Protein AF-A0A812RRJ7-F1 (afdb_monomer_lite)

Foldseek 3Di:
DDWDWDQDPQRKIKIKDADPVVRDIDIDIHHDDPPPDDPVNVVVVVVVCVVCVVVVVVVVVVVCVVVVD

Radius of gyration: 17.76 Å; chains: 1; bounding box: 45×23×39 Å

Secondary structure (DSSP, 8-state):
-EEEEEE-TT-PEEEEEE-TTT--EEEEEE---TTSS-HHHHHHHHHHHHHHHHHHHHHHHHHHHHH--

pLDDT: mean 84.66, std 9.52, range [45.06, 94.38]

Organism: Symbiodinium pilosum (NCBI:txid2952)

Structure (mmCIF, N/CA/C/O backbone):
data_AF-A0A812RRJ7-F1
#
_entry.id   AF-A0A812RRJ7-F1
#
loop_
_atom_site.group_PDB
_atom_site.id
_atom_site.type_symbol
_atom_site.label_atom_id
_atom_site.label_alt_id
_atom_site.label_comp_id
_atom_site.label_asym_id
_atom_site.label_entity_id
_atom_site.label_seq_id
_atom_site.pdbx_PDB_ins_code
_atom_site.Cartn_x
_atom_site.Cartn_y
_atom_site.Cartn_z
_atom_site.occupancy
_atom_site.B_iso_or_equiv
_atom_site.auth_seq_id
_atom_site.auth_comp_id
_atom_site.auth_asym_id
_atom_site.auth_atom_id
_atom_site.pdbx_PDB_model_num
ATOM 1 N N . ILE A 1 1 ? 11.592 -9.087 11.432 1.00 84.31 1 ILE A N 1
ATOM 2 C CA . ILE A 1 1 ? 10.304 -8.374 11.289 1.00 84.31 1 ILE A CA 1
ATOM 3 C C . ILE A 1 1 ? 9.554 -8.998 10.123 1.00 84.31 1 ILE A C 1
ATOM 5 O O . ILE A 1 1 ? 10.126 -9.103 9.048 1.00 84.31 1 ILE A O 1
ATOM 9 N N . GLU A 1 2 ? 8.340 -9.475 10.354 1.00 89.25 2 GLU A N 1
ATOM 10 C CA . GLU A 1 2 ? 7.406 -9.989 9.353 1.00 89.25 2 GLU A CA 1
ATOM 11 C C . GLU A 1 2 ? 6.300 -8.957 9.158 1.00 89.25 2 GLU A C 1
ATOM 13 O O . GLU A 1 2 ? 5.748 -8.468 10.142 1.00 89.25 2 GLU A O 1
ATOM 18 N N . VAL A 1 3 ? 6.010 -8.609 7.907 1.00 93.12 3 VAL A N 1
ATOM 19 C CA . VAL A 1 3 ? 4.970 -7.637 7.562 1.00 93.12 3 VAL A CA 1
ATOM 20 C C . VAL A 1 3 ? 3.858 -8.366 6.823 1.00 93.12 3 VAL A C 1
ATOM 22 O O . VAL A 1 3 ? 4.129 -9.075 5.856 1.00 93.12 3 VAL A O 1
ATOM 25 N N . THR A 1 4 ? 2.622 -8.195 7.285 1.00 92.06 4 THR A N 1
ATOM 26 C CA . THR A 1 4 ? 1.421 -8.783 6.687 1.00 92.06 4 THR A CA 1
ATOM 27 C C . THR A 1 4 ? 0.488 -7.676 6.221 1.00 92.06 4 THR A C 1
ATOM 29 O O . THR A 1 4 ? 0.274 -6.691 6.931 1.00 92.06 4 THR A O 1
ATOM 32 N N . TYR A 1 5 ? -0.069 -7.865 5.028 1.00 93.69 5 TYR A N 1
ATOM 33 C CA . TYR A 1 5 ? -1.069 -6.997 4.422 1.00 93.69 5 TYR A CA 1
ATOM 34 C C . TYR A 1 5 ? -2.334 -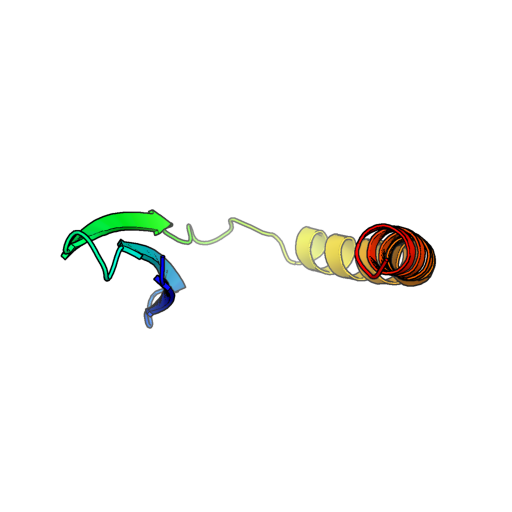7.826 4.216 1.00 93.69 5 TYR A C 1
ATOM 36 O O . TYR A 1 5 ? -2.297 -8.830 3.507 1.00 93.69 5 TYR A O 1
ATOM 44 N N . ASP A 1 6 ? -3.428 -7.417 4.844 1.00 90.81 6 ASP A N 1
ATOM 45 C CA . ASP A 1 6 ? -4.725 -8.088 4.775 1.00 90.81 6 ASP A CA 1
ATOM 46 C C . ASP A 1 6 ? -5.784 -7.101 4.280 1.00 90.81 6 ASP A C 1
ATOM 48 O O . ASP A 1 6 ? -5.845 -5.970 4.758 1.00 90.81 6 ASP A O 1
ATOM 52 N N . ILE A 1 7 ? -6.579 -7.508 3.292 1.00 88.75 7 ILE A N 1
ATOM 53 C CA . ILE A 1 7 ? -7.656 -6.690 2.725 1.00 88.75 7 ILE A CA 1
ATOM 54 C C . ILE A 1 7 ? -8.964 -7.437 2.945 1.00 88.75 7 ILE A C 1
ATOM 56 O O . ILE A 1 7 ? -9.135 -8.549 2.444 1.00 88.75 7 ILE A O 1
ATOM 60 N N . ASP A 1 8 ? -9.892 -6.814 3.667 1.00 86.62 8 ASP A N 1
ATOM 61 C CA . ASP A 1 8 ? -11.198 -7.409 3.936 1.00 86.62 8 ASP A CA 1
ATOM 62 C C . ASP A 1 8 ? -12.201 -7.194 2.783 1.00 86.62 8 ASP A C 1
ATOM 64 O O . ASP A 1 8 ? -11.967 -6.446 1.830 1.00 86.62 8 ASP A O 1
ATOM 68 N N . ALA A 1 9 ? -13.370 -7.835 2.880 1.00 83.38 9 ALA A N 1
ATOM 69 C CA . ALA A 1 9 ? -14.438 -7.713 1.883 1.00 83.38 9 ALA A CA 1
ATOM 70 C C . ALA A 1 9 ? -15.024 -6.288 1.757 1.00 83.38 9 ALA A C 1
ATOM 72 O O . ALA A 1 9 ? -15.703 -5.991 0.774 1.00 83.38 9 ALA A O 1
ATOM 73 N N . ASN A 1 10 ? -14.769 -5.408 2.732 1.00 82.38 10 ASN A N 1
ATOM 74 C CA . ASN A 1 10 ? -15.167 -4.000 2.711 1.00 82.38 10 ASN A CA 1
ATOM 75 C C . ASN A 1 10 ? -14.082 -3.098 2.093 1.00 82.38 10 ASN A C 1
ATOM 77 O O . ASN A 1 10 ? -14.304 -1.898 1.930 1.00 82.38 10 ASN A O 1
ATOM 81 N N . GLY A 1 11 ? -12.921 -3.659 1.742 1.00 83.19 11 GLY A N 1
ATOM 82 C CA . GLY A 1 11 ? -11.774 -2.937 1.203 1.00 83.19 11 GLY A CA 1
ATOM 83 C C . GLY A 1 11 ? -10.913 -2.253 2.266 1.00 83.19 11 GLY A C 1
ATOM 84 O O . GLY A 1 11 ? -10.114 -1.389 1.913 1.00 83.19 11 GLY A O 1
ATOM 85 N N . ILE A 1 12 ? -11.064 -2.593 3.547 1.00 86.56 12 ILE A N 1
ATOM 86 C CA . ILE A 1 12 ? -10.212 -2.093 4.630 1.00 86.56 12 ILE A CA 1
ATOM 87 C C . ILE A 1 12 ? -8.880 -2.842 4.583 1.00 86.56 12 ILE A C 1
ATOM 89 O O . ILE A 1 12 ? -8.853 -4.071 4.598 1.00 86.56 12 ILE A O 1
ATOM 93 N N . LEU A 1 13 ? -7.777 -2.093 4.536 1.00 89.56 13 LEU A N 1
ATOM 94 C CA . LEU A 1 13 ? -6.422 -2.635 4.538 1.00 89.56 13 LEU A CA 1
ATOM 95 C C . LEU A 1 13 ? -5.864 -2.641 5.964 1.00 89.56 13 LEU A C 1
ATOM 97 O O . LEU A 1 13 ? -5.624 -1.593 6.560 1.00 89.56 13 LEU A O 1
ATOM 101 N N . ASN A 1 14 ? -5.590 -3.826 6.487 1.00 89.25 14 ASN A N 1
ATOM 102 C CA . ASN A 1 14 ? -4.874 -4.041 7.732 1.00 89.25 14 ASN A CA 1
ATOM 103 C C . ASN A 1 14 ? -3.396 -4.298 7.435 1.00 89.25 14 ASN A C 1
ATOM 105 O O . ASN A 1 14 ? -3.050 -5.239 6.723 1.00 89.25 14 ASN A O 1
ATOM 109 N N . VAL A 1 15 ? -2.516 -3.477 8.005 1.00 92.75 15 VAL A N 1
ATOM 110 C CA . VAL A 1 15 ? -1.065 -3.669 7.926 1.00 92.75 15 VAL A CA 1
ATOM 111 C C . VAL A 1 15 ? -0.553 -4.007 9.313 1.00 92.75 15 VAL A C 1
ATOM 113 O O . VAL A 1 15 ? -0.669 -3.191 10.227 1.00 92.75 15 VAL A O 1
ATOM 116 N N . SER A 1 16 ? 0.026 -5.193 9.480 1.00 92.56 16 SER A N 1
ATOM 117 C CA . SER A 1 16 ? 0.653 -5.607 10.735 1.00 92.56 16 SER A CA 1
ATOM 118 C C . SER A 1 16 ? 2.136 -5.898 10.539 1.00 92.56 16 SER A C 1
ATOM 120 O O . SER A 1 16 ? 2.557 -6.454 9.528 1.00 92.56 16 SER A O 1
ATOM 122 N N . ALA A 1 17 ? 2.945 -5.490 11.513 1.00 94.19 17 ALA A N 1
ATOM 123 C CA . ALA A 1 17 ? 4.369 -5.777 11.575 1.00 94.19 17 ALA A CA 1
ATOM 124 C C . ALA A 1 17 ? 4.665 -6.508 12.885 1.00 94.19 17 ALA A C 1
ATOM 126 O O . ALA A 1 17 ? 4.368 -5.997 13.965 1.00 94.19 17 ALA A O 1
ATOM 127 N N . SER A 1 18 ? 5.249 -7.700 12.785 1.00 92.62 18 SER A N 1
ATOM 128 C CA . SER A 1 18 ? 5.571 -8.569 13.915 1.00 92.62 18 SER A CA 1
ATOM 129 C C . SER A 1 18 ? 7.068 -8.854 13.979 1.00 92.62 18 SER A C 1
ATOM 131 O O . SER A 1 18 ? 7.697 -9.278 13.008 1.00 92.62 18 SER A O 1
ATOM 133 N N . ASP A 1 19 ? 7.676 -8.630 15.133 1.00 94.38 19 ASP A N 1
ATOM 134 C CA . ASP A 1 19 ? 9.031 -9.064 15.420 1.00 94.38 19 ASP A CA 1
ATOM 135 C C . ASP A 1 19 ? 9.022 -10.464 16.039 1.00 94.38 19 ASP A C 1
ATOM 137 O O . ASP A 1 19 ? 8.800 -10.630 17.236 1.00 94.38 19 ASP A O 1
ATOM 141 N N . LYS A 1 20 ? 9.330 -11.484 15.230 1.00 88.12 20 LYS A N 1
ATOM 142 C CA . LYS A 1 20 ? 9.389 -12.886 15.674 1.00 88.12 20 LYS A CA 1
ATOM 143 C C . LYS A 1 20 ? 10.403 -13.146 16.794 1.00 88.12 20 LYS A C 1
ATOM 145 O O . LYS A 1 20 ? 10.272 -14.150 17.483 1.00 88.12 20 LYS A O 1
ATOM 150 N N . SER A 1 21 ? 11.405 -12.282 16.972 1.00 90.62 21 SER A N 1
ATOM 151 C CA . SER A 1 21 ? 12.432 -12.469 18.006 1.00 90.62 21 SER A CA 1
ATOM 152 C C . SER A 1 21 ? 11.979 -11.983 19.384 1.00 90.62 21 SER A C 1
ATOM 154 O O . SER A 1 21 ? 12.289 -12.608 20.394 1.00 90.62 21 SER A O 1
ATOM 156 N N . THR A 1 22 ? 11.214 -10.889 19.427 1.00 92.25 22 THR A N 1
ATOM 157 C CA . THR A 1 22 ? 10.736 -10.269 20.671 1.00 92.25 22 THR A CA 1
ATOM 158 C C . THR A 1 22 ? 9.258 -10.541 20.950 1.00 92.25 22 THR A C 1
ATOM 160 O O . THR A 1 22 ? 8.777 -10.226 22.037 1.00 92.25 22 THR A O 1
ATOM 163 N N . GLY A 1 23 ? 8.521 -11.093 19.980 1.00 89.25 23 GLY A N 1
ATOM 164 C CA . GLY A 1 23 ? 7.075 -11.324 20.041 1.00 89.25 23 GLY A CA 1
ATOM 165 C C . GLY A 1 23 ? 6.230 -10.049 19.938 1.00 89.25 23 GLY A C 1
ATOM 166 O O . GLY A 1 23 ? 5.003 -10.119 19.991 1.00 89.25 23 GLY A O 1
ATOM 167 N N . LYS A 1 24 ? 6.858 -8.876 19.799 1.00 91.12 24 LYS A N 1
ATOM 168 C CA . LYS A 1 24 ? 6.154 -7.594 19.707 1.00 91.12 24 LYS A CA 1
ATOM 169 C C . LYS A 1 24 ? 5.527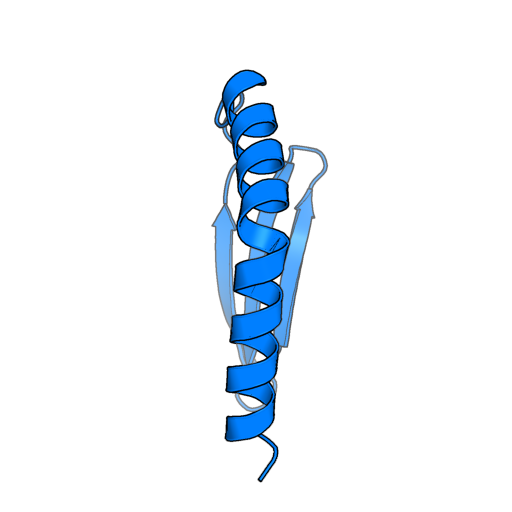 -7.439 18.329 1.00 91.12 24 LYS A C 1
ATOM 171 O O . LYS A 1 24 ? 6.179 -7.695 17.320 1.00 91.12 24 LYS A O 1
ATOM 176 N N . SER A 1 25 ? 4.292 -6.957 18.284 1.00 90.62 25 SER A N 1
ATOM 177 C CA . SER A 1 25 ? 3.620 -6.620 17.033 1.00 90.62 25 SER A CA 1
ATOM 178 C C . SER A 1 25 ? 2.895 -5.287 17.144 1.00 90.62 25 SER A C 1
ATOM 180 O O . SER A 1 25 ? 2.408 -4.929 18.214 1.00 90.62 25 SER A O 1
ATOM 182 N N . ASN A 1 26 ? 2.849 -4.564 16.028 1.00 92.12 26 ASN A N 1
ATOM 183 C CA . ASN A 1 26 ? 2.059 -3.353 15.851 1.00 92.12 26 ASN A CA 1
ATOM 184 C C . ASN A 1 26 ? 1.184 -3.515 14.608 1.00 92.12 26 ASN A C 1
ATOM 186 O O . ASN A 1 26 ? 1.602 -4.131 13.626 1.00 92.12 26 ASN A O 1
ATOM 190 N N . GLN A 1 27 ? -0.008 -2.926 14.635 1.00 91.81 27 GLN A N 1
ATOM 191 C CA . GLN A 1 27 ? -0.947 -2.945 13.518 1.00 91.81 27 GLN A CA 1
ATOM 192 C C . GLN A 1 27 ? -1.508 -1.547 13.268 1.00 91.81 27 GLN A C 1
ATOM 194 O O . GLN A 1 27 ? -1.754 -0.787 14.203 1.00 91.81 27 GLN A O 1
ATOM 199 N N . ILE A 1 28 ? -1.723 -1.227 11.994 1.00 91.56 28 ILE A N 1
ATOM 200 C CA . ILE A 1 28 ? -2.410 -0.029 11.519 1.00 91.56 28 ILE A CA 1
ATOM 201 C C . ILE A 1 28 ? -3.557 -0.484 10.617 1.00 91.56 28 ILE A C 1
ATOM 203 O O . ILE A 1 28 ? -3.392 -1.381 9.791 1.00 91.56 28 ILE A O 1
ATOM 207 N N . THR A 1 29 ? -4.721 0.138 10.783 1.00 88.38 29 THR A N 1
ATOM 208 C CA . THR A 1 29 ? -5.890 -0.080 9.924 1.00 88.38 29 THR A CA 1
ATOM 209 C C . THR A 1 29 ? -6.047 1.119 8.999 1.00 88.38 29 THR A C 1
ATOM 211 O O . THR A 1 29 ? -6.096 2.257 9.463 1.00 88.38 29 THR A O 1
ATOM 214 N N . ILE A 1 30 ? -6.110 0.869 7.697 1.00 86.44 30 ILE A N 1
ATOM 215 C CA . ILE A 1 30 ? -6.323 1.868 6.655 1.00 86.44 30 ILE A CA 1
ATOM 216 C C . ILE A 1 30 ? -7.703 1.607 6.059 1.00 86.44 30 ILE A C 1
ATOM 218 O O . ILE A 1 30 ? -7.895 0.698 5.251 1.00 86.44 30 ILE A O 1
ATOM 222 N N . THR A 1 31 ? -8.676 2.413 6.466 1.00 81.12 31 THR A N 1
ATOM 223 C CA . THR A 1 31 ? -10.035 2.347 5.930 1.00 81.12 31 THR A CA 1
ATOM 224 C C . THR A 1 31 ? -10.055 2.927 4.520 1.00 81.12 31 THR A C 1
ATOM 226 O O . THR A 1 31 ? -9.580 4.041 4.290 1.00 81.12 31 THR A O 1
ATOM 229 N N . ASN A 1 32 ? -10.605 2.183 3.564 1.00 71.38 32 ASN A N 1
ATOM 230 C CA . ASN A 1 32 ? -10.821 2.698 2.219 1.00 71.38 32 ASN A CA 1
ATOM 231 C C . ASN A 1 32 ? -12.141 3.475 2.186 1.00 71.38 32 ASN A C 1
ATOM 233 O O . ASN A 1 32 ? -13.225 2.898 2.108 1.00 71.38 32 ASN A O 1
ATOM 237 N N . GLU A 1 33 ? -12.057 4.796 2.307 1.00 71.69 33 GLU A N 1
ATOM 238 C CA . GLU A 1 33 ? -13.219 5.667 2.156 1.00 71.69 33 GLU A CA 1
ATOM 239 C C . GLU A 1 33 ? -13.715 5.607 0.703 1.00 71.69 33 GLU A C 1
ATOM 241 O O . GLU A 1 33 ? -12.946 5.796 -0.246 1.00 71.69 33 GLU A O 1
ATOM 246 N N . LYS A 1 34 ? -15.010 5.320 0.504 1.00 63.66 34 LYS A N 1
ATOM 247 C CA . LYS A 1 34 ? -15.620 5.319 -0.834 1.00 63.66 34 LYS A CA 1
ATOM 248 C C . LYS A 1 34 ? -15.349 6.664 -1.516 1.00 63.66 34 LYS A C 1
ATOM 250 O O .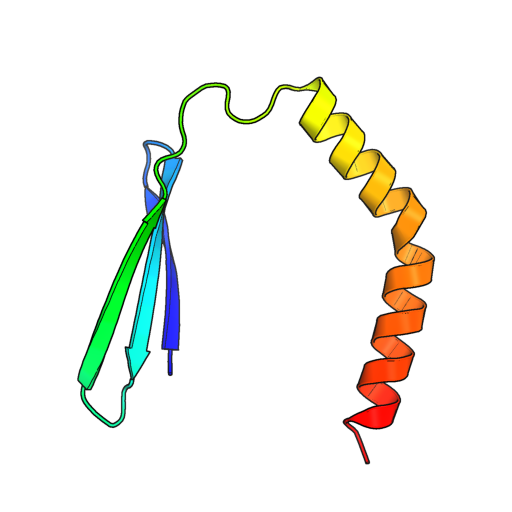 LYS A 1 34 ? -15.767 7.699 -1.009 1.00 63.66 34 LYS A O 1
ATOM 255 N N . GLY A 1 35 ? -14.695 6.629 -2.678 1.00 63.34 35 GLY A N 1
ATOM 256 C CA . GLY A 1 35 ? -14.370 7.825 -3.463 1.00 63.34 35 GLY A CA 1
ATOM 257 C C . GLY A 1 35 ? -12.966 8.400 -3.245 1.00 63.34 35 GLY A C 1
ATOM 258 O O . GLY A 1 35 ? -12.681 9.458 -3.792 1.00 63.34 35 GLY A O 1
ATOM 259 N N . ARG A 1 36 ? -12.077 7.714 -2.509 1.00 68.81 36 ARG A N 1
ATOM 260 C CA . ARG A 1 36 ? -10.675 8.132 -2.301 1.00 68.81 36 ARG A CA 1
ATOM 261 C C . ARG A 1 36 ? -9.887 8.379 -3.601 1.00 68.81 36 ARG A C 1
ATOM 263 O O . ARG A 1 36 ? -8.955 9.173 -3.592 1.00 68.81 36 ARG A O 1
ATOM 270 N N . LEU A 1 37 ? -10.214 7.668 -4.678 1.00 71.94 37 LEU A N 1
ATOM 271 C CA . LEU A 1 37 ? -9.626 7.875 -6.001 1.00 71.94 37 LEU A CA 1
ATOM 272 C C . LEU A 1 37 ? -10.744 7.848 -7.039 1.00 71.94 37 LEU A C 1
ATOM 274 O O . LEU A 1 37 ? -11.489 6.872 -7.148 1.00 71.94 37 LEU A O 1
ATOM 278 N N . SER A 1 38 ? -10.864 8.931 -7.794 1.00 80.69 38 SER A N 1
ATOM 279 C CA . SER A 1 38 ? -11.690 8.998 -8.994 1.00 80.69 38 SER A CA 1
ATOM 280 C C . SER A 1 38 ? -11.087 8.145 -10.114 1.00 80.69 38 SER A C 1
ATOM 282 O O . SER A 1 38 ? -9.878 7.909 -10.154 1.00 80.69 38 SER A O 1
ATOM 284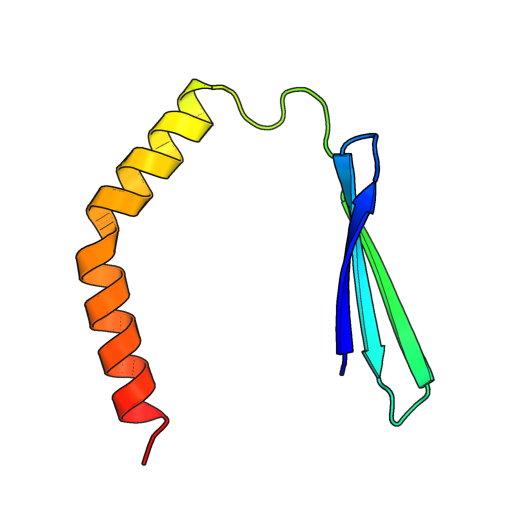 N N . GLN A 1 39 ? -11.913 7.729 -11.078 1.00 81.75 39 GLN A N 1
ATOM 285 C CA . GLN A 1 39 ? -11.426 7.013 -12.264 1.00 81.75 39 GLN A CA 1
ATOM 286 C C . GLN A 1 39 ? -10.332 7.806 -12.999 1.00 81.75 39 GLN A C 1
ATOM 288 O O . GLN A 1 39 ? -9.328 7.237 -13.406 1.00 81.75 39 GLN A O 1
ATOM 293 N N . SER A 1 40 ? -10.468 9.134 -13.074 1.00 87.19 40 SER A N 1
ATOM 294 C CA . SER A 1 40 ? -9.454 10.013 -13.665 1.00 87.19 40 SER A CA 1
ATOM 295 C C . SER A 1 40 ? -8.116 9.993 -12.928 1.00 87.19 40 SER A C 1
ATOM 297 O O . SER A 1 40 ? -7.070 10.107 -13.561 1.00 87.19 40 SER A O 1
ATO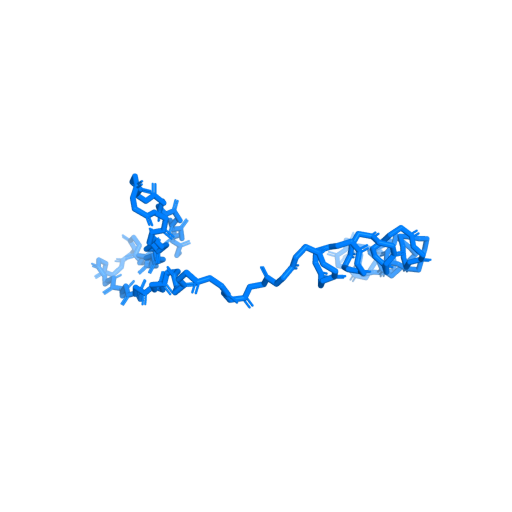M 299 N N . GLU A 1 41 ? -8.121 9.859 -11.599 1.00 85.19 41 GLU A N 1
ATOM 300 C CA . GLU A 1 41 ? -6.881 9.746 -10.826 1.00 85.19 41 GLU A CA 1
ATOM 301 C C . GLU A 1 41 ? -6.215 8.391 -11.049 1.00 85.19 41 GLU A C 1
ATOM 303 O O . GLU A 1 41 ? -4.998 8.342 -11.204 1.00 85.19 41 GLU A O 1
ATOM 308 N N . ILE A 1 42 ? -7.004 7.315 -11.146 1.00 85.00 42 ILE A N 1
ATOM 309 C CA . ILE A 1 42 ? -6.503 5.979 -11.492 1.00 85.00 42 ILE A CA 1
ATOM 310 C C . ILE A 1 42 ? -5.845 6.009 -12.875 1.00 85.00 42 ILE A C 1
ATOM 312 O O . ILE A 1 42 ? -4.692 5.605 -13.014 1.00 85.00 42 ILE A O 1
ATOM 316 N N . ASP A 1 43 ? -6.536 6.549 -13.879 1.00 88.88 43 ASP A N 1
ATOM 317 C CA . ASP A 1 43 ? -6.032 6.606 -15.253 1.00 88.88 43 ASP A CA 1
ATOM 318 C C . ASP A 1 43 ? -4.757 7.459 -15.348 1.00 88.88 43 ASP A C 1
ATOM 320 O O . ASP A 1 43 ? -3.803 7.082 -16.032 1.00 88.88 43 ASP A O 1
ATOM 324 N N . ARG A 1 44 ? -4.694 8.579 -14.610 1.00 92.06 44 ARG A N 1
ATOM 325 C CA . ARG A 1 44 ? -3.481 9.402 -14.525 1.00 92.06 44 ARG A CA 1
ATOM 326 C C . ARG A 1 44 ? -2.321 8.626 -13.904 1.00 92.06 44 ARG A C 1
ATOM 328 O O . ARG A 1 44 ? -1.227 8.662 -14.457 1.00 92.06 44 ARG A O 1
ATOM 335 N N . MET A 1 45 ? -2.550 7.912 -12.799 1.00 89.94 45 MET A N 1
ATOM 336 C CA . MET A 1 45 ? -1.509 7.110 -12.145 1.00 89.94 45 MET A CA 1
ATOM 337 C C . MET A 1 45 ? -0.966 6.015 -13.072 1.00 89.94 45 MET A C 1
ATOM 339 O O . MET A 1 45 ? 0.238 5.774 -13.080 1.00 89.94 45 MET A O 1
ATOM 343 N N . VAL A 1 46 ? -1.825 5.388 -13.884 1.00 90.75 46 VAL A N 1
ATOM 344 C CA . VAL A 1 46 ? -1.405 4.391 -14.883 1.00 90.75 46 VAL A CA 1
ATOM 345 C C . VAL A 1 46 ? -0.543 5.033 -15.975 1.00 90.75 46 VAL A C 1
ATOM 347 O O . VAL A 1 46 ? 0.539 4.530 -16.268 1.00 90.75 46 VAL A O 1
ATOM 350 N N . GLN A 1 47 ? -0.969 6.168 -16.536 1.00 92.75 47 GLN A N 1
ATOM 351 C CA . GLN A 1 47 ? -0.196 6.876 -17.568 1.00 92.75 47 GLN A CA 1
ATOM 352 C C . GLN A 1 47 ? 1.158 7.373 -17.046 1.00 92.75 47 GLN A C 1
ATOM 354 O O . GLN A 1 47 ? 2.169 7.287 -17.744 1.00 92.75 47 GLN A O 1
ATOM 359 N N . GLU A 1 48 ? 1.194 7.891 -15.817 1.00 90.62 48 GLU A N 1
ATOM 360 C CA . GLU A 1 48 ? 2.436 8.307 -15.165 1.00 90.62 48 GLU A CA 1
ATOM 361 C C . GLU A 1 48 ? 3.365 7.106 -14.950 1.00 90.62 48 GLU A C 1
ATOM 363 O O . GLU A 1 48 ? 4.540 7.185 -15.309 1.00 90.62 48 GLU A O 1
ATOM 368 N N . ALA A 1 49 ? 2.848 5.972 -14.466 1.00 89.56 49 ALA A N 1
ATOM 369 C CA . ALA A 1 49 ? 3.638 4.755 -14.289 1.00 89.56 49 ALA A CA 1
ATOM 370 C C . ALA A 1 49 ? 4.249 4.255 -15.612 1.00 89.56 49 ALA A C 1
ATOM 372 O O . ALA A 1 49 ? 5.427 3.902 -15.654 1.00 89.56 49 ALA A O 1
ATOM 373 N N . GLU A 1 50 ? 3.494 4.271 -16.714 1.00 89.19 50 GLU A N 1
ATOM 374 C CA . GLU A 1 50 ? 4.020 3.895 -18.033 1.00 89.19 50 GLU A CA 1
ATOM 375 C C . GLU A 1 50 ? 5.107 4.856 -18.523 1.00 89.19 50 GLU A C 1
ATOM 377 O O . GLU A 1 50 ? 6.139 4.418 -19.040 1.00 89.19 50 GLU A O 1
ATOM 382 N N . LYS A 1 51 ? 4.901 6.162 -18.324 1.00 91.94 51 LYS A N 1
ATOM 383 C CA . LYS A 1 51 ? 5.855 7.204 -18.713 1.00 91.94 51 LYS A CA 1
ATOM 384 C C . LYS A 1 51 ? 7.179 7.083 -17.956 1.00 91.94 51 LYS A C 1
ATOM 386 O O . LYS A 1 51 ? 8.235 7.245 -18.566 1.00 91.94 51 LYS A O 1
ATOM 391 N N . PHE A 1 52 ? 7.130 6.812 -16.653 1.00 90.06 52 PHE A N 1
ATOM 392 C CA . PHE A 1 52 ? 8.318 6.753 -15.796 1.00 90.06 52 PHE A CA 1
ATOM 393 C C . PHE A 1 52 ? 8.964 5.367 -15.721 1.00 90.06 52 PHE A C 1
ATOM 395 O O . PHE A 1 52 ? 10.093 5.254 -15.249 1.00 90.06 52 PHE A O 1
ATOM 402 N N . ARG A 1 53 ? 8.337 4.327 -16.289 1.00 87.75 53 ARG A N 1
ATOM 403 C CA . ARG A 1 53 ?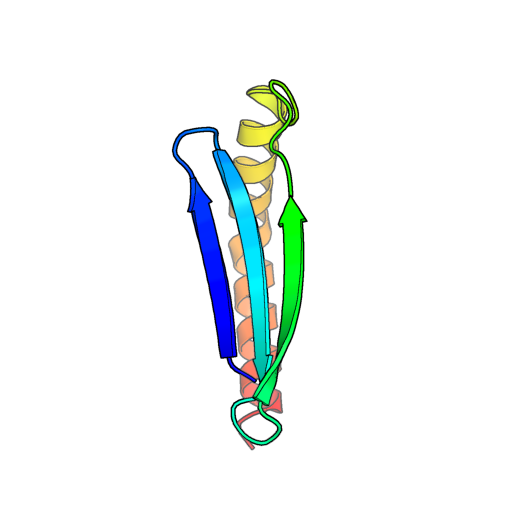 8.844 2.944 -16.284 1.00 87.75 53 ARG A CA 1
ATOM 404 C C . ARG A 1 53 ? 10.322 2.820 -16.669 1.00 87.75 53 ARG A C 1
ATOM 406 O O . ARG A 1 53 ? 11.066 2.101 -16.011 1.00 87.75 53 ARG A O 1
ATOM 413 N N . ALA A 1 54 ? 10.749 3.501 -17.734 1.00 84.94 54 ALA A N 1
ATOM 414 C CA . ALA A 1 54 ? 12.131 3.426 -18.217 1.00 84.94 54 ALA A CA 1
ATOM 415 C C . ALA A 1 54 ? 13.133 4.107 -17.264 1.00 84.94 54 ALA A C 1
ATOM 417 O O . ALA A 1 54 ? 14.271 3.656 -17.129 1.00 84.94 54 ALA A O 1
ATOM 418 N N . GLU A 1 55 ? 12.715 5.183 -16.597 1.00 87.81 55 GLU A N 1
ATOM 419 C CA . GLU A 1 55 ? 13.527 5.883 -15.601 1.00 87.81 55 GLU A CA 1
ATOM 420 C C . GLU A 1 55 ? 13.627 5.070 -14.304 1.00 87.81 55 GLU A C 1
ATOM 422 O O . GLU A 1 55 ? 14.725 4.901 -13.768 1.00 87.81 55 GLU A O 1
ATOM 427 N N . ASP A 1 56 ? 12.512 4.491 -13.853 1.00 86.00 56 ASP A N 1
ATOM 428 C CA . ASP A 1 56 ? 12.456 3.605 -12.689 1.00 86.00 56 ASP A CA 1
ATOM 429 C C . ASP A 1 56 ? 13.325 2.358 -12.887 1.00 86.00 56 ASP A C 1
ATOM 431 O O . ASP A 1 56 ? 14.064 1.969 -11.981 1.00 86.00 56 ASP A O 1
ATOM 435 N N . GLU A 1 57 ? 13.310 1.760 -14.083 1.00 85.62 57 GLU A N 1
ATOM 436 C CA . GLU A 1 57 ? 14.162 0.618 -14.429 1.00 85.62 57 GLU A CA 1
ATOM 437 C C . GLU A 1 57 ? 15.651 0.996 -14.396 1.00 85.62 57 GLU A C 1
ATOM 439 O O . GLU A 1 57 ? 16.458 0.307 -13.767 1.00 85.62 57 GLU A O 1
ATOM 444 N N . ALA A 1 58 ? 16.023 2.139 -14.980 1.00 86.69 58 ALA A N 1
ATOM 445 C CA . ALA A 1 58 ? 17.397 2.631 -14.936 1.00 86.69 58 ALA A CA 1
ATOM 446 C C . ALA A 1 58 ? 17.865 2.940 -13.501 1.00 86.69 58 ALA A C 1
ATOM 448 O O . ALA A 1 58 ? 19.013 2.662 -13.144 1.00 86.69 58 ALA A O 1
ATOM 449 N N . ASN A 1 59 ? 16.993 3.505 -12.663 1.00 86.50 59 ASN A N 1
ATOM 450 C CA . ASN A 1 59 ? 17.292 3.791 -11.261 1.00 86.50 59 ASN A CA 1
ATOM 451 C C . ASN A 1 59 ? 17.402 2.512 -10.427 1.00 86.50 59 ASN A C 1
ATOM 453 O O . ASN A 1 59 ? 18.328 2.393 -9.622 1.00 86.50 59 ASN A O 1
ATOM 457 N N . LYS A 1 60 ? 16.526 1.531 -10.660 1.00 85.25 60 LYS A N 1
ATOM 458 C CA . LYS A 1 60 ? 16.597 0.216 -10.020 1.00 85.25 60 LYS A CA 1
ATOM 459 C C . LYS A 1 60 ? 17.923 -0.477 -10.333 1.00 85.25 60 LYS A C 1
ATOM 461 O O . LYS A 1 60 ? 18.617 -0.867 -9.400 1.00 85.25 60 LYS A O 1
ATOM 466 N N . LEU A 1 61 ? 18.330 -0.516 -11.604 1.00 83.00 61 LEU A N 1
ATOM 467 C CA . LEU A 1 61 ? 19.614 -1.094 -12.023 1.00 83.00 61 LEU A CA 1
ATOM 468 C C . LEU A 1 61 ? 20.810 -0.390 -11.365 1.00 83.00 61 LEU A C 1
ATOM 470 O O . LEU A 1 61 ? 21.756 -1.044 -10.928 1.00 83.00 61 LEU A O 1
ATOM 474 N N . LYS A 1 62 ? 20.769 0.944 -11.237 1.00 83.00 62 LYS A N 1
ATOM 475 C CA . LYS A 1 62 ? 21.808 1.706 -10.522 1.00 83.00 62 LYS A CA 1
ATOM 476 C C . LYS A 1 62 ? 21.878 1.354 -9.034 1.00 83.00 62 LYS A C 1
ATOM 478 O O . LYS A 1 62 ? 22.977 1.312 -8.486 1.00 83.00 62 LYS A O 1
ATOM 483 N N . ILE A 1 63 ? 20.738 1.161 -8.369 1.00 81.19 63 ILE A N 1
ATOM 484 C CA . ILE A 1 63 ? 20.683 0.802 -6.943 1.00 81.19 63 ILE A CA 1
ATOM 485 C C . ILE A 1 63 ? 21.146 -0.644 -6.738 1.00 81.19 63 ILE A C 1
ATOM 487 O O . ILE A 1 63 ? 21.956 -0.898 -5.851 1.00 81.19 63 ILE A O 1
ATOM 491 N N . GLU A 1 64 ? 20.694 -1.577 -7.576 1.00 80.38 64 GLU A N 1
ATOM 492 C CA . GLU A 1 64 ? 21.127 -2.979 -7.539 1.00 80.38 64 GLU A CA 1
ATOM 493 C C . GLU A 1 64 ? 22.640 -3.099 -7.752 1.00 80.38 64 GLU A C 1
ATOM 495 O O . GLU A 1 64 ? 23.313 -3.776 -6.978 1.00 80.38 64 GLU A O 1
ATOM 500 N N . ALA A 1 65 ? 23.204 -2.355 -8.708 1.00 77.56 65 ALA A N 1
ATOM 501 C CA . ALA A 1 65 ? 24.649 -2.306 -8.928 1.00 77.56 65 ALA A CA 1
ATOM 502 C C . ALA A 1 65 ? 25.435 -1.723 -7.737 1.00 77.56 65 ALA A C 1
ATOM 504 O O . ALA A 1 65 ? 26.603 -2.056 -7.558 1.00 77.56 65 ALA A O 1
ATOM 505 N N . LYS A 1 66 ? 24.818 -0.859 -6.918 1.00 71.06 66 LYS A N 1
ATOM 506 C CA . LYS A 1 66 ? 25.441 -0.296 -5.707 1.00 71.06 66 LYS A CA 1
ATOM 507 C C . LYS A 1 66 ? 25.322 -1.197 -4.478 1.00 71.06 66 LYS A C 1
ATOM 509 O O . LYS A 1 66 ? 26.164 -1.091 -3.595 1.00 71.06 66 LYS A O 1
ATOM 514 N N . ASN A 1 67 ? 24.300 -2.048 -4.414 1.00 65.31 67 ASN A N 1
ATOM 515 C CA . ASN A 1 67 ? 24.023 -2.909 -3.260 1.00 65.31 67 ASN A CA 1
ATOM 516 C C . ASN A 1 67 ? 24.477 -4.368 -3.463 1.00 65.31 67 ASN A C 1
ATOM 518 O O . ASN A 1 67 ? 24.377 -5.164 -2.534 1.00 65.31 67 ASN A O 1
ATOM 522 N N . GLY A 1 68 ? 24.930 -4.726 -4.668 1.00 55.53 68 GLY A N 1
ATOM 523 C CA . GLY A 1 68 ? 25.414 -6.063 -5.033 1.00 55.53 68 GLY A CA 1
ATOM 524 C C . GLY A 1 68 ? 26.939 -6.234 -5.032 1.00 55.53 68 GLY A C 1
ATOM 525 O O . GLY A 1 68 ? 27.417 -7.176 -5.662 1.00 55.53 68 GLY A O 1
ATOM 526 N N . GLY A 1 69 ? 27.688 -5.330 -4.390 1.00 45.06 69 GLY A N 1
ATOM 527 C CA . GLY A 1 69 ? 29.148 -5.398 -4.226 1.00 45.06 69 GLY A CA 1
ATOM 528 C C . GLY A 1 69 ? 29.561 -5.591 -2.776 1.00 45.06 69 GLY A C 1
ATOM 529 O O . GLY A 1 69 ? 28.954 -4.919 -1.913 1.00 45.06 69 GLY A O 1
#

Sequence (69 aa):
IEVTYDIDANGILNVSASDKSTGKSNQITITNEKGRLSQSEIDRMVQEAEKFRAEDEANKLKIEAKNGG

InterPro domains:
  IPR013126 Heat shock protein 70 family [PF00012] (1-67)
  IPR013126 Heat shock protein 70 family [PTHR19375] (1-68)
  IPR029047 Heat shock protein 70kD, peptide-binding domain superfamily [G3DSA:2.60.34.10] (1-68)
  IPR029047 Heat shock protein 70kD, peptide-binding domain superfamily [SSF100920] (1-67)